Protein AF-U7V167-F1 (afdb_monomer)

Solvent-accessible surface area (backbone atoms only — not comparable to full-atom values): 6000 Å² total; per-residue (Å²): 138,91,86,76,83,81,79,81,67,93,59,101,58,79,83,80,69,54,77,86,47,51,66,53,49,54,53,46,52,50,53,38,46,75,72,72,44,66,66,88,54,40,42,79,48,78,48,80,47,69,51,99,83,72,49,49,25,44,35,39,36,35,37,56,72,63,88,60,89,80,52,91,76,61,82,46,43,34,36,33,35,24,29,72,86,78,62,52,76,47,81,44,76,46,126

Organism: NCBI:txid888019

pLDDT: mean 73.48, std 20.88, range [26.48, 93.5]

Foldseek 3Di:
DDPDPPDDDDDPDPPPDPPLCVVLVVLVVVVCVVVVHDLVQWDWDWDWDADPVRFIWIKIWTDGPDQDPPPPPTPAIKIWTQGSPPRDIDIDGDD

Sequence (95 aa):
MANSIDIYKYSDRELFIEKEYSKSLFISMKEMENKGFDVAEYNISCKVAIDNTENKYFVFIYYPKILSSNQRGGKGIIQIYVNSKTNATKLFFAR

Structure (mmCIF, N/CA/C/O backbone):
data_AF-U7V167-F1
#
_entry.id   AF-U7V167-F1
#
loop_
_atom_site.group_PDB
_atom_site.id
_atom_site.type_symbol
_atom_site.label_atom_id
_atom_site.label_alt_id
_atom_site.label_comp_id
_atom_site.label_asym_id
_atom_site.label_entity_id
_atom_site.label_seq_id
_atom_site.pdbx_PDB_ins_code
_atom_site.Cartn_x
_atom_site.Cartn_y
_atom_site.Cartn_z
_atom_site.occupancy
_atom_site.B_iso_or_equiv
_atom_site.auth_seq_id
_atom_site.auth_comp_id
_atom_site.auth_asym_id
_atom_site.auth_atom_id
_atom_site.pdbx_PDB_model_num
ATOM 1 N N . MET A 1 1 ? -8.767 26.149 -0.565 1.00 31.78 1 MET A N 1
ATOM 2 C CA . MET A 1 1 ? -9.114 25.144 -1.593 1.00 31.78 1 MET A CA 1
ATOM 3 C C . MET A 1 1 ? -7.794 24.621 -2.150 1.00 31.78 1 MET A C 1
ATOM 5 O O . MET A 1 1 ? -7.219 25.245 -3.027 1.00 31.78 1 MET A O 1
ATOM 9 N N . ALA A 1 2 ? -7.214 23.606 -1.505 1.00 26.48 2 ALA A N 1
ATOM 10 C CA . ALA A 1 2 ? -5.844 23.165 -1.775 1.00 26.48 2 ALA A CA 1
ATOM 11 C C . ALA A 1 2 ? -5.866 21.957 -2.719 1.00 26.48 2 ALA A C 1
ATOM 13 O O . ALA A 1 2 ? -6.105 20.837 -2.282 1.00 26.48 2 ALA A O 1
ATOM 14 N N . ASN A 1 3 ? -5.641 22.207 -4.008 1.00 37.03 3 ASN A N 1
ATOM 15 C CA . ASN A 1 3 ? -5.365 21.179 -5.006 1.00 37.03 3 ASN A CA 1
ATOM 16 C C . ASN A 1 3 ? -3.942 21.389 -5.527 1.00 37.03 3 ASN A C 1
ATOM 18 O O . ASN A 1 3 ? -3.714 22.141 -6.468 1.00 37.03 3 ASN A O 1
ATOM 22 N N . SER A 1 4 ? -2.987 20.741 -4.879 1.00 29.03 4 SER A N 1
ATOM 23 C CA . SER A 1 4 ? -1.705 20.338 -5.462 1.00 29.03 4 SER A CA 1
ATOM 24 C C . SER A 1 4 ? -1.056 19.395 -4.460 1.00 29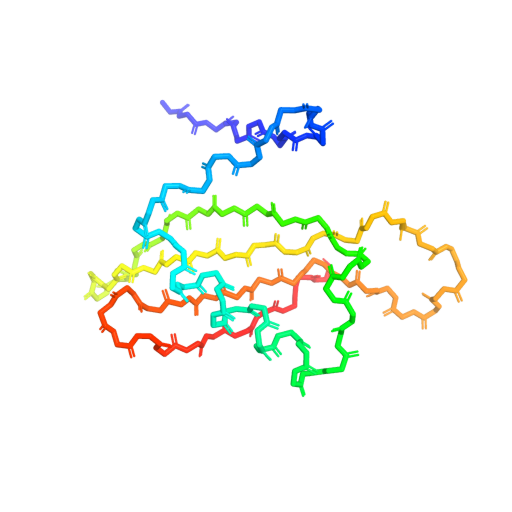.03 4 SER A C 1
ATOM 26 O O . SER A 1 4 ? -0.545 19.802 -3.424 1.00 29.03 4 SER A O 1
ATOM 28 N N . ILE A 1 5 ? -1.176 18.094 -4.721 1.00 35.53 5 ILE A N 1
ATOM 29 C CA . ILE A 1 5 ? -0.323 17.107 -4.066 1.00 35.53 5 ILE A CA 1
ATOM 30 C C . ILE A 1 5 ? 0.955 17.118 -4.891 1.0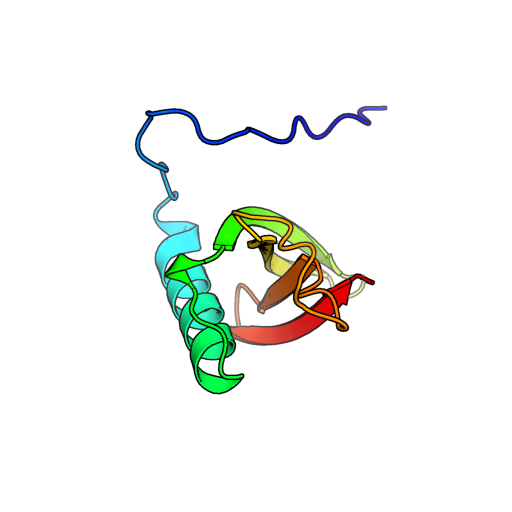0 35.53 5 ILE A C 1
ATOM 32 O O . ILE A 1 5 ? 0.979 16.565 -5.992 1.00 35.53 5 ILE A O 1
ATOM 36 N N . ASP A 1 6 ? 1.977 17.802 -4.385 1.00 33.56 6 ASP A N 1
ATOM 37 C CA . ASP A 1 6 ? 3.319 17.720 -4.940 1.00 33.56 6 ASP A CA 1
ATOM 38 C C . ASP A 1 6 ? 3.791 16.268 -4.852 1.00 33.56 6 ASP A C 1
ATOM 40 O O . ASP A 1 6 ? 3.963 15.680 -3.782 1.00 33.56 6 ASP A O 1
ATOM 44 N N . ILE A 1 7 ? 3.932 15.665 -6.029 1.00 38.03 7 ILE A N 1
ATOM 45 C CA . ILE A 1 7 ? 4.476 14.330 -6.224 1.00 38.03 7 ILE A CA 1
ATOM 46 C C . ILE A 1 7 ? 5.985 14.455 -6.021 1.00 38.03 7 ILE A C 1
ATOM 48 O O . ILE A 1 7 ? 6.708 14.891 -6.919 1.00 38.03 7 ILE A O 1
ATOM 52 N N . TYR A 1 8 ? 6.474 14.082 -4.840 1.00 40.19 8 TYR A N 1
ATOM 53 C CA . TYR A 1 8 ? 7.910 14.031 -4.596 1.00 40.19 8 TYR A CA 1
ATOM 54 C C . TYR A 1 8 ? 8.520 12.860 -5.369 1.00 40.19 8 TYR A C 1
ATOM 56 O O . TYR A 1 8 ? 8.442 11.692 -4.990 1.00 40.19 8 TYR A O 1
ATOM 64 N N . LYS A 1 9 ? 9.128 13.228 -6.499 1.00 34.97 9 LYS A N 1
ATOM 65 C CA . LYS A 1 9 ? 10.228 12.524 -7.161 1.00 34.97 9 LYS A C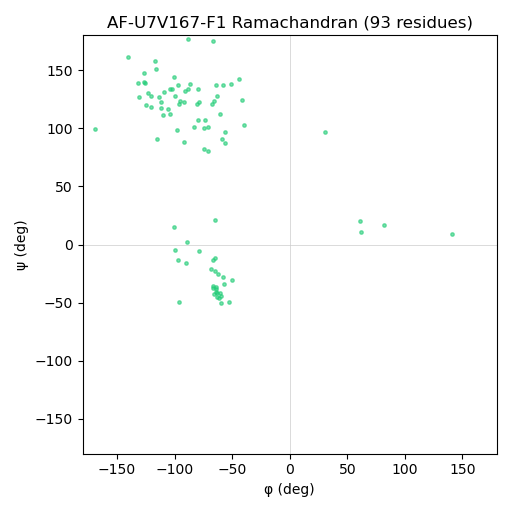A 1
ATOM 66 C C . LYS A 1 9 ? 11.245 12.097 -6.097 1.00 34.97 9 LYS A C 1
ATOM 68 O O . LYS A 1 9 ? 11.482 12.855 -5.161 1.00 34.97 9 LYS A O 1
ATOM 73 N N . TYR A 1 10 ? 11.830 10.913 -6.269 1.00 41.75 10 TYR A N 1
ATOM 74 C CA . TYR A 1 10 ? 12.876 10.343 -5.416 1.00 41.75 10 TYR A CA 1
ATOM 75 C C . TYR A 1 10 ? 13.869 11.418 -4.977 1.00 41.75 10 TYR A C 1
ATOM 77 O O . TYR A 1 10 ? 14.687 11.881 -5.766 1.00 41.75 10 TYR A O 1
ATOM 85 N N . SER A 1 11 ? 13.728 11.850 -3.729 1.00 33.25 11 SER A N 1
ATOM 86 C CA . SER A 1 11 ? 14.717 12.645 -3.027 1.00 33.25 11 SER A CA 1
ATOM 87 C C . SER A 1 11 ? 15.683 11.650 -2.399 1.00 33.25 11 SER A C 1
ATOM 89 O O . SER A 1 11 ? 15.233 10.675 -1.805 1.00 33.25 11 SER A O 1
ATOM 91 N N . ASP A 1 12 ? 16.985 11.929 -2.449 1.00 37.25 12 ASP A N 1
ATOM 92 C CA . ASP A 1 12 ? 18.043 11.183 -1.738 1.00 37.25 12 ASP A CA 1
ATOM 93 C C . ASP A 1 12 ? 17.934 11.285 -0.196 1.00 37.25 12 ASP A C 1
ATOM 95 O O . ASP A 1 12 ? 18.909 11.125 0.534 1.00 37.25 12 ASP A O 1
ATOM 99 N N . ARG A 1 13 ? 16.747 11.614 0.321 1.00 34.03 13 ARG A N 1
ATOM 100 C CA . ARG A 1 13 ? 16.418 11.682 1.738 1.00 34.03 13 ARG A CA 1
ATOM 101 C C . ARG A 1 13 ? 15.703 10.392 2.098 1.00 34.03 13 ARG A C 1
ATOM 103 O O . ARG A 1 13 ? 14.734 10.023 1.439 1.00 34.03 13 ARG A O 1
ATOM 110 N N . GLU A 1 14 ? 16.197 9.722 3.135 1.00 44.31 14 GLU A N 1
ATOM 111 C CA . GLU A 1 14 ? 15.558 8.551 3.729 1.00 44.31 14 GLU A CA 1
ATOM 112 C C . GLU A 1 14 ? 14.041 8.768 3.820 1.00 44.31 14 GLU A C 1
ATOM 114 O O . GLU A 1 14 ? 13.574 9.767 4.373 1.00 44.31 14 GLU A O 1
ATOM 119 N N . LEU A 1 15 ? 13.275 7.846 3.230 1.00 46.09 15 LEU A N 1
ATOM 120 C CA . LEU A 1 15 ? 11.824 7.775 3.369 1.00 46.09 15 LEU A CA 1
ATOM 121 C C . LEU A 1 15 ? 11.508 7.679 4.865 1.00 46.09 15 LEU A C 1
ATOM 123 O O . LEU A 1 15 ? 11.566 6.599 5.452 1.00 46.09 15 LEU A O 1
ATOM 127 N N . PHE A 1 16 ? 11.190 8.813 5.489 1.00 45.50 16 PHE A N 1
ATOM 128 C CA . PHE A 1 16 ? 10.765 8.849 6.880 1.00 45.50 16 PHE A CA 1
ATOM 129 C C . PHE A 1 16 ? 9.328 8.331 6.938 1.00 45.50 16 PHE A C 1
ATOM 131 O O . PHE A 1 16 ? 8.353 9.076 6.883 1.00 45.50 16 PHE A O 1
ATOM 138 N N . ILE A 1 17 ? 9.193 7.008 6.953 1.00 56.12 17 ILE A N 1
ATOM 139 C CA . ILE A 1 17 ? 7.913 6.351 7.177 1.00 56.12 17 ILE A CA 1
ATOM 140 C C . ILE A 1 17 ? 7.614 6.534 8.659 1.00 56.12 17 ILE A C 1
ATOM 142 O O . ILE A 1 17 ? 8.256 5.912 9.508 1.00 56.12 17 ILE A O 1
ATOM 146 N N . GLU A 1 18 ? 6.653 7.401 8.984 1.00 59.81 18 GLU A N 1
ATOM 147 C CA . GLU A 1 18 ? 6.178 7.520 10.361 1.00 59.81 18 GLU A CA 1
ATOM 148 C C . GLU A 1 18 ? 5.815 6.124 10.883 1.00 59.81 18 GLU A C 1
ATOM 150 O O . GLU A 1 18 ? 5.211 5.310 10.175 1.00 59.81 18 GLU A O 1
ATOM 155 N N . LYS A 1 19 ? 6.191 5.833 12.132 1.00 65.56 19 LYS A N 1
ATOM 156 C CA . LYS A 1 19 ? 6.023 4.509 12.751 1.00 65.56 19 LYS A CA 1
ATOM 157 C C . LYS A 1 19 ? 4.596 3.959 12.602 1.00 65.56 19 LYS A C 1
ATOM 159 O O . LYS A 1 19 ? 4.433 2.745 12.483 1.00 65.56 19 LYS A O 1
ATOM 164 N N . GLU A 1 20 ? 3.594 4.840 12.550 1.00 70.88 20 GLU A N 1
ATOM 165 C CA . GLU A 1 20 ? 2.178 4.516 12.331 1.00 70.88 20 GLU A CA 1
ATOM 166 C C . GLU A 1 20 ? 1.924 3.751 11.016 1.00 70.88 20 GLU A C 1
ATOM 168 O O . GLU A 1 20 ? 1.081 2.854 10.983 1.00 70.88 20 GLU A O 1
ATOM 173 N N . TYR A 1 21 ? 2.678 4.026 9.948 1.00 75.38 21 TYR A N 1
ATOM 174 C CA . TYR A 1 21 ? 2.463 3.402 8.636 1.00 75.38 21 TYR A CA 1
ATOM 175 C C . TYR A 1 21 ? 3.253 2.108 8.430 1.00 75.38 21 TYR A C 1
ATOM 177 O O . TYR A 1 21 ? 2.930 1.351 7.518 1.00 75.38 21 TYR A O 1
ATOM 185 N N . SER A 1 22 ? 4.267 1.835 9.259 1.00 80.50 22 SER A N 1
ATOM 186 C CA . SER A 1 22 ? 5.223 0.730 9.063 1.00 80.50 22 SER A CA 1
ATOM 187 C C . SER A 1 22 ? 4.553 -0.636 8.854 1.00 80.50 22 SER A C 1
ATOM 189 O O . SER A 1 22 ? 4.829 -1.331 7.876 1.00 80.50 22 SER A O 1
ATOM 191 N N . LYS A 1 23 ? 3.609 -0.999 9.731 1.00 87.19 23 LYS A N 1
ATOM 192 C CA . LYS A 1 23 ? 2.860 -2.260 9.640 1.00 87.19 23 LYS A CA 1
ATOM 193 C C . LYS A 1 23 ? 2.020 -2.328 8.364 1.00 87.19 23 LYS A C 1
ATOM 195 O O . LYS A 1 23 ? 2.022 -3.341 7.671 1.00 87.19 23 LYS A O 1
ATOM 200 N N . SER A 1 24 ? 1.316 -1.246 8.054 1.00 88.31 24 SER A N 1
ATOM 201 C CA . SER A 1 24 ? 0.429 -1.155 6.893 1.00 88.31 24 SER A CA 1
ATOM 202 C C . SER A 1 24 ? 1.208 -1.202 5.578 1.00 88.31 24 SER A C 1
ATOM 204 O O . SER A 1 24 ? 0.750 -1.826 4.627 1.00 88.31 24 SER A O 1
ATOM 206 N N . LEU A 1 25 ? 2.406 -0.613 5.547 1.00 89.25 25 LEU A N 1
ATOM 207 C CA . LEU A 1 25 ? 3.315 -0.683 4.406 1.00 89.25 25 LEU A CA 1
ATOM 208 C C . LEU A 1 25 ? 3.813 -2.112 4.176 1.00 89.25 25 LEU A C 1
ATOM 210 O O . LEU A 1 25 ? 3.846 -2.586 3.047 1.00 89.25 25 LEU A O 1
ATOM 214 N N . PHE A 1 26 ? 4.174 -2.830 5.241 1.00 89.81 26 PHE A N 1
ATOM 215 C CA . PHE A 1 26 ? 4.578 -4.229 5.104 1.00 89.81 26 PHE A CA 1
ATOM 216 C C . PHE A 1 26 ? 3.449 -5.090 4.515 1.00 89.81 26 PHE A C 1
ATOM 218 O O . PHE A 1 26 ? 3.684 -5.907 3.626 1.00 89.81 26 PHE A O 1
ATOM 225 N N . ILE A 1 27 ? 2.212 -4.871 4.971 1.00 92.88 27 ILE A N 1
ATOM 226 C CA . ILE A 1 27 ? 1.029 -5.561 4.445 1.00 92.88 27 ILE A CA 1
ATOM 227 C C . ILE A 1 27 ? 0.828 -5.256 2.955 1.00 92.88 27 ILE A C 1
ATOM 229 O O . ILE A 1 27 ? 0.601 -6.178 2.173 1.00 92.88 27 ILE A O 1
ATOM 233 N N . SER A 1 28 ? 0.934 -3.990 2.538 1.00 93.50 28 SER A N 1
ATOM 234 C CA . SER A 1 28 ? 0.766 -3.628 1.126 1.00 93.50 28 SER A CA 1
ATOM 235 C C . SER A 1 28 ? 1.878 -4.192 0.238 1.00 93.50 28 SER A C 1
ATOM 237 O O . SER A 1 28 ? 1.594 -4.672 -0.858 1.00 93.50 28 S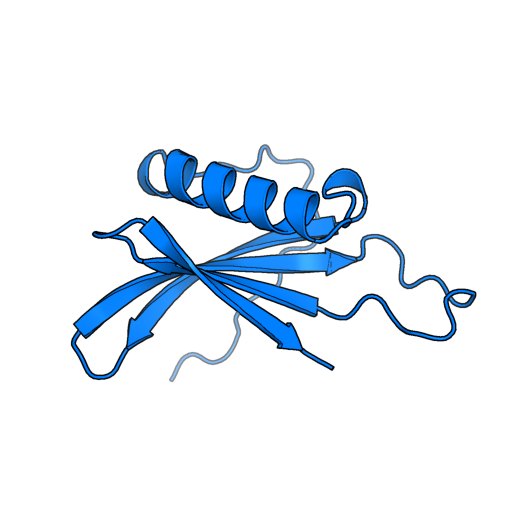ER A O 1
ATOM 239 N N . MET A 1 29 ? 3.124 -4.231 0.717 1.00 91.75 29 MET A N 1
ATOM 240 C CA . MET A 1 29 ? 4.229 -4.878 0.000 1.00 91.75 29 MET A CA 1
ATOM 241 C C . MET A 1 29 ? 3.998 -6.384 -0.173 1.00 91.75 29 MET A C 1
ATOM 243 O O . MET A 1 29 ? 4.218 -6.910 -1.260 1.00 91.75 29 MET A O 1
ATOM 247 N N . LYS A 1 30 ? 3.490 -7.077 0.855 1.00 93.06 30 LYS A N 1
ATOM 248 C CA . LYS A 1 30 ? 3.146 -8.504 0.741 1.00 93.06 30 LYS A CA 1
ATOM 249 C C . LYS A 1 30 ? 2.019 -8.756 -0.256 1.00 93.06 30 LYS A C 1
ATOM 251 O O . LYS A 1 30 ? 2.067 -9.736 -0.992 1.00 93.06 30 LYS A O 1
ATOM 256 N N . GLU A 1 31 ? 1.035 -7.864 -0.326 1.00 93.50 31 GLU A N 1
ATOM 257 C CA . GLU A 1 31 ? -0.031 -7.951 -1.327 1.00 93.50 31 GLU A CA 1
ATOM 258 C C . GLU A 1 31 ? 0.517 -7.797 -2.758 1.00 93.50 31 GLU A C 1
ATOM 260 O O . GLU A 1 31 ? 0.122 -8.553 -3.642 1.00 93.50 31 GLU A O 1
ATOM 265 N N . MET A 1 32 ? 1.471 -6.886 -2.987 1.00 89.31 32 MET A N 1
ATOM 266 C CA . MET A 1 32 ? 2.164 -6.751 -4.279 1.00 89.31 32 MET A CA 1
ATOM 267 C C . MET A 1 32 ? 2.894 -8.040 -4.680 1.00 89.31 32 MET A C 1
ATOM 269 O O . MET A 1 32 ? 2.695 -8.539 -5.790 1.00 89.31 32 MET A O 1
ATOM 273 N N . GLU A 1 33 ? 3.693 -8.599 -3.768 1.00 89.94 33 GLU A N 1
ATOM 274 C CA . GLU A 1 33 ? 4.438 -9.846 -3.989 1.00 89.94 33 GLU A CA 1
ATOM 275 C C . GLU A 1 33 ? 3.491 -11.017 -4.298 1.00 89.94 33 GLU A C 1
ATOM 277 O O . GLU A 1 33 ? 3.704 -11.753 -5.260 1.00 89.94 33 GLU A O 1
ATOM 282 N N . ASN A 1 34 ? 2.386 -11.144 -3.553 1.00 90.81 34 ASN A 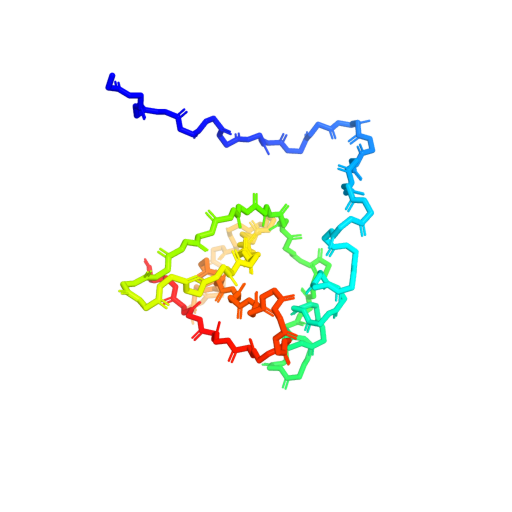N 1
ATOM 283 C CA . ASN A 1 34 ? 1.366 -12.177 -3.773 1.00 90.81 34 ASN A CA 1
ATOM 284 C C . ASN A 1 34 ? 0.678 -12.066 -5.144 1.00 90.81 34 ASN A C 1
ATOM 286 O O . ASN A 1 34 ? 0.160 -13.057 -5.661 1.00 90.81 34 ASN A O 1
ATOM 290 N N . LYS A 1 35 ? 0.651 -10.869 -5.740 1.00 88.56 35 LYS A N 1
ATOM 291 C CA . LYS A 1 35 ? 0.132 -10.625 -7.094 1.00 88.56 35 LYS A CA 1
ATOM 292 C C . LYS A 1 35 ? 1.196 -10.785 -8.185 1.00 88.56 35 LYS A C 1
ATOM 294 O O . LYS A 1 35 ? 0.879 -10.596 -9.357 1.00 88.56 35 LYS A O 1
ATOM 299 N N . GLY A 1 36 ? 2.423 -11.157 -7.820 1.00 88.00 36 GLY A N 1
ATOM 300 C CA . GLY A 1 36 ? 3.533 -11.370 -8.747 1.00 88.00 36 GLY A CA 1
ATOM 301 C C . GLY A 1 36 ? 4.247 -10.087 -9.173 1.00 88.00 36 GLY A C 1
ATOM 302 O O . GLY A 1 36 ? 4.958 -10.098 -10.177 1.00 88.00 36 GLY A O 1
ATOM 303 N N . PHE A 1 37 ? 4.060 -8.979 -8.449 1.00 86.81 37 PHE A N 1
ATOM 304 C CA . PHE A 1 37 ? 4.804 -7.747 -8.703 1.00 86.81 37 PHE A CA 1
ATOM 305 C C . PHE A 1 37 ? 6.110 -7.732 -7.913 1.00 86.81 37 PHE A C 1
ATOM 307 O O . PHE A 1 37 ? 6.121 -7.973 -6.707 1.00 86.81 37 PHE A O 1
ATOM 314 N N . ASP A 1 38 ? 7.200 -7.371 -8.586 1.00 86.62 38 ASP A N 1
ATOM 315 C CA . ASP A 1 38 ? 8.451 -7.033 -7.916 1.00 86.62 38 ASP A CA 1
ATOM 316 C C . ASP A 1 38 ? 8.370 -5.598 -7.387 1.00 86.62 38 ASP A C 1
ATOM 318 O O . ASP A 1 38 ? 8.418 -4.635 -8.153 1.00 86.62 38 ASP A O 1
ATOM 322 N N . VAL A 1 39 ? 8.243 -5.450 -6.066 1.00 84.69 39 VAL A N 1
ATOM 323 C CA . VAL A 1 39 ? 8.157 -4.147 -5.389 1.00 84.69 39 VAL A CA 1
ATOM 324 C C . VAL A 1 39 ? 9.386 -3.275 -5.673 1.00 84.69 39 VAL A C 1
ATOM 326 O O . VAL A 1 39 ? 9.261 -2.049 -5.704 1.00 84.69 39 VAL A O 1
ATOM 329 N N . ALA A 1 40 ? 10.556 -3.868 -5.937 1.00 85.12 40 ALA A N 1
ATOM 330 C CA . ALA A 1 40 ? 11.779 -3.124 -6.226 1.00 85.12 40 ALA A CA 1
ATOM 331 C C . ALA A 1 40 ? 11.694 -2.318 -7.532 1.00 85.12 40 ALA A C 1
ATOM 333 O O . ALA A 1 40 ? 12.395 -1.311 -7.671 1.00 85.12 40 ALA A O 1
ATOM 334 N N . GLU A 1 41 ? 10.809 -2.693 -8.458 1.00 84.75 41 GLU A N 1
ATOM 335 C CA . GLU A 1 41 ? 10.557 -1.955 -9.699 1.00 84.75 41 GLU A CA 1
ATOM 336 C C . GLU A 1 41 ? 9.666 -0.718 -9.505 1.00 84.75 41 GLU A C 1
ATOM 338 O O . GLU A 1 41 ? 9.473 0.052 -10.451 1.00 84.75 41 GLU A O 1
ATOM 343 N N . TYR A 1 42 ? 9.131 -0.495 -8.300 1.00 84.31 42 TYR A N 1
ATOM 344 C CA . TYR A 1 42 ? 8.166 0.564 -8.030 1.00 84.31 42 TYR A CA 1
ATOM 345 C C . TYR A 1 42 ? 8.677 1.621 -7.056 1.00 84.31 42 TYR A C 1
ATOM 347 O O . TYR A 1 42 ? 9.477 1.393 -6.148 1.00 84.31 42 TYR A O 1
ATOM 355 N N . ASN A 1 43 ? 8.126 2.802 -7.271 1.00 84.25 43 ASN A N 1
ATOM 356 C CA . ASN A 1 43 ? 8.133 3.957 -6.414 1.00 84.25 43 ASN A CA 1
ATOM 357 C C . ASN A 1 43 ? 6.911 3.931 -5.513 1.00 84.25 43 ASN A C 1
ATOM 359 O O . ASN A 1 43 ? 5.817 3.726 -6.024 1.00 84.25 43 ASN A O 1
ATOM 363 N N . ILE A 1 44 ? 7.071 4.152 -4.207 1.00 87.06 44 ILE A N 1
ATOM 364 C CA . ILE A 1 44 ? 5.964 4.055 -3.246 1.00 87.06 44 ILE A CA 1
ATOM 365 C C . ILE A 1 44 ? 5.662 5.436 -2.667 1.00 87.06 44 ILE A C 1
ATOM 367 O O . ILE A 1 44 ? 6.553 6.091 -2.133 1.00 87.06 44 ILE A O 1
ATOM 371 N N . SER A 1 45 ? 4.401 5.861 -2.729 1.00 85.06 45 SER A N 1
ATOM 372 C CA . SER A 1 45 ? 3.880 6.981 -1.938 1.00 85.06 45 SER A CA 1
ATOM 373 C C . SER A 1 45 ? 2.785 6.506 -0.984 1.00 85.06 45 SER A C 1
ATOM 375 O O . SER A 1 45 ? 2.180 5.453 -1.189 1.00 85.06 45 SER A O 1
ATOM 377 N N . CYS A 1 46 ? 2.539 7.269 0.080 1.00 85.75 46 CYS A N 1
ATOM 378 C CA . CYS A 1 46 ? 1.506 6.979 1.070 1.00 85.75 46 CYS A CA 1
ATOM 379 C C . CYS A 1 46 ? 0.597 8.199 1.251 1.00 85.75 46 CYS A C 1
ATOM 381 O O . CYS A 1 46 ? 1.076 9.331 1.295 1.00 85.75 46 CYS A O 1
ATOM 383 N N . LYS A 1 47 ? -0.711 7.970 1.387 1.00 84.81 47 LYS A N 1
ATOM 384 C CA . LYS A 1 47 ? -1.688 8.976 1.824 1.00 84.81 47 LYS A CA 1
ATOM 385 C C . LYS A 1 47 ? -2.726 8.353 2.753 1.00 84.81 47 LYS A C 1
ATOM 387 O O . LYS A 1 4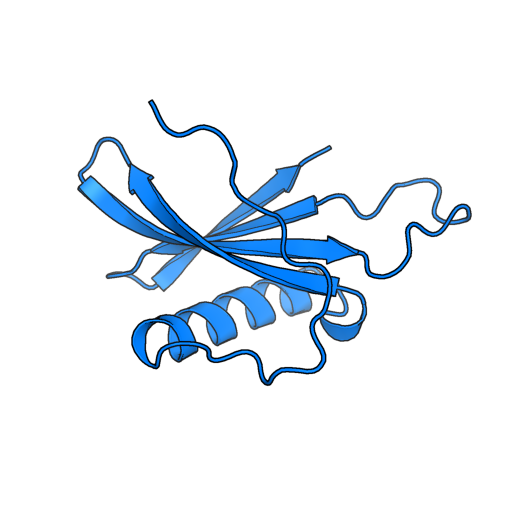7 ? -2.932 7.142 2.743 1.00 84.81 47 LYS A O 1
ATOM 392 N N . VAL A 1 48 ? -3.430 9.184 3.512 1.00 87.06 48 VAL A N 1
ATOM 393 C CA . VAL A 1 48 ? -4.573 8.753 4.327 1.00 87.06 48 VAL A CA 1
ATOM 394 C C . VAL A 1 48 ? -5.868 9.019 3.563 1.00 87.06 48 VAL A C 1
ATOM 396 O O . VAL A 1 48 ? -6.027 10.075 2.954 1.00 87.06 48 VAL A O 1
ATOM 399 N N . ALA A 1 49 ? -6.798 8.069 3.598 1.00 82.44 49 ALA A N 1
ATOM 400 C CA . ALA A 1 49 ? -8.158 8.231 3.096 1.00 82.44 49 ALA A CA 1
ATOM 401 C C . ALA A 1 49 ? -9.167 7.856 4.184 1.00 82.44 49 ALA A C 1
ATOM 403 O O . ALA A 1 49 ? -8.901 6.975 5.000 1.00 82.44 49 ALA A O 1
ATOM 404 N N . ILE A 1 50 ? -10.324 8.511 4.189 1.00 86.75 50 ILE A N 1
ATOM 405 C CA . ILE A 1 50 ? -11.461 8.164 5.043 1.00 86.75 50 ILE A CA 1
ATOM 406 C C . ILE A 1 50 ? -12.646 7.914 4.115 1.00 86.75 50 ILE A C 1
ATOM 408 O O . ILE A 1 50 ? -12.878 8.706 3.202 1.00 86.75 50 ILE A O 1
ATOM 412 N N . ASP A 1 51 ? -13.340 6.793 4.293 1.00 83.06 51 ASP A N 1
ATOM 413 C CA . ASP A 1 51 ? -14.538 6.488 3.510 1.00 83.06 51 ASP A CA 1
ATOM 414 C C . ASP A 1 51 ? -15.818 7.054 4.151 1.00 83.06 51 ASP A C 1
ATOM 416 O O . ASP A 1 51 ? -15.803 7.616 5.245 1.00 83.06 51 ASP A O 1
ATOM 420 N N . ASN A 1 52 ? -16.953 6.876 3.473 1.00 82.44 52 ASN A N 1
ATOM 421 C CA . ASN A 1 52 ? -18.258 7.364 3.935 1.00 82.44 52 ASN A CA 1
ATOM 422 C C . ASN A 1 52 ? -18.745 6.702 5.240 1.00 82.44 52 ASN A C 1
ATOM 424 O O . ASN A 1 52 ? -19.722 7.158 5.821 1.00 82.44 52 ASN A O 1
ATOM 428 N N . THR A 1 53 ? -18.098 5.620 5.683 1.00 85.25 53 THR A N 1
ATOM 429 C CA . THR A 1 53 ? -18.379 4.921 6.947 1.00 85.25 53 THR A CA 1
ATOM 430 C C . THR A 1 53 ? -17.386 5.298 8.051 1.00 85.25 53 THR A C 1
ATOM 432 O O . THR A 1 53 ? -17.278 4.591 9.050 1.00 85.25 53 THR A O 1
ATOM 435 N N . GLU A 1 54 ? -16.635 6.388 7.860 1.00 85.12 54 GLU A N 1
ATOM 436 C CA . GLU A 1 54 ? -15.583 6.879 8.760 1.00 85.12 54 GLU A CA 1
ATOM 437 C C . GLU A 1 54 ? -14.423 5.890 8.975 1.00 85.12 54 GLU A C 1
ATOM 439 O O . GLU A 1 54 ? -13.643 5.997 9.928 1.00 85.12 54 GLU A O 1
ATOM 444 N N . ASN A 1 55 ? -14.250 4.921 8.072 1.00 83.25 55 ASN A N 1
ATOM 445 C CA . ASN A 1 55 ? -13.107 4.025 8.133 1.00 83.25 55 ASN A CA 1
ATOM 446 C C . ASN A 1 55 ? -11.866 4.722 7.575 1.00 83.25 55 ASN A C 1
ATOM 448 O O . ASN A 1 55 ? -11.832 5.130 6.414 1.00 83.25 55 ASN A O 1
ATOM 452 N N . LYS A 1 56 ? -10.820 4.810 8.403 1.00 85.12 56 LYS A N 1
ATOM 453 C CA . LYS A 1 56 ? -9.497 5.309 8.013 1.00 85.12 56 LYS A CA 1
ATOM 454 C C . LYS A 1 56 ? -8.720 4.216 7.272 1.00 85.12 56 LYS A C 1
ATOM 456 O O . LYS A 1 56 ? -8.633 3.070 7.719 1.00 85.12 56 LYS A O 1
ATOM 461 N N . TYR A 1 57 ? -8.115 4.594 6.156 1.00 87.88 57 TYR A 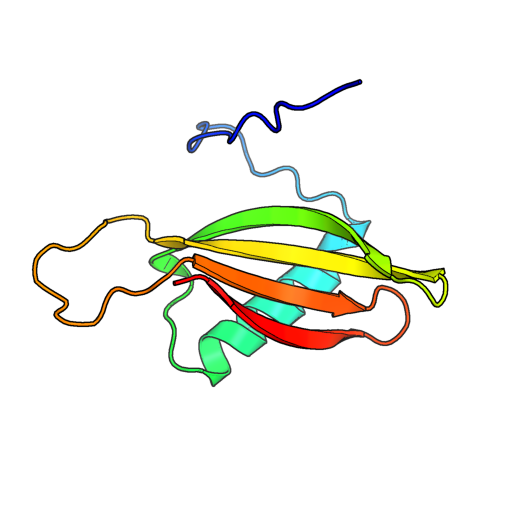N 1
ATOM 462 C CA . TYR A 1 57 ? -7.262 3.760 5.320 1.00 87.88 57 TYR A CA 1
ATOM 463 C C . TYR A 1 57 ? -5.912 4.434 5.103 1.00 87.88 57 TYR A C 1
ATOM 465 O O . TYR A 1 57 ? -5.841 5.634 4.834 1.00 87.88 57 TYR A O 1
ATOM 473 N N . PHE A 1 58 ? -4.850 3.638 5.152 1.00 89.50 58 PHE A N 1
ATOM 474 C CA . PHE A 1 58 ? -3.551 4.007 4.606 1.00 89.50 58 PHE A CA 1
ATOM 475 C C . PHE A 1 58 ? -3.486 3.516 3.166 1.00 89.50 58 PHE A C 1
ATOM 477 O O . PHE A 1 58 ? -3.702 2.335 2.897 1.00 89.50 58 PHE A O 1
ATOM 484 N N . VAL A 1 59 ? -3.247 4.429 2.235 1.00 89.56 59 VAL A N 1
ATOM 485 C CA . VAL A 1 59 ? -3.266 4.156 0.802 1.00 89.56 59 VAL A CA 1
ATOM 486 C C . VAL A 1 59 ? -1.844 4.234 0.283 1.00 89.56 59 VAL A C 1
ATOM 488 O O . VAL A 1 59 ? -1.266 5.318 0.226 1.00 89.56 59 VAL A O 1
ATOM 491 N N . PHE A 1 60 ? -1.307 3.085 -0.110 1.00 90.56 60 PHE A N 1
ATOM 492 C CA . PHE A 1 60 ? 0.009 2.960 -0.720 1.00 90.56 60 PHE A CA 1
ATOM 493 C C . PHE A 1 60 ? -0.132 2.951 -2.232 1.00 90.56 60 PHE A C 1
ATOM 495 O O . PHE A 1 60 ? -0.868 2.132 -2.783 1.00 90.56 60 PHE A O 1
ATOM 502 N N . ILE A 1 61 ? 0.550 3.876 -2.895 1.00 89.75 61 ILE A N 1
ATOM 503 C CA . ILE A 1 61 ? 0.504 4.034 -4.343 1.00 89.75 61 ILE A CA 1
ATOM 504 C C . ILE A 1 61 ? 1.865 3.649 -4.908 1.00 89.75 61 ILE A C 1
ATOM 506 O O . ILE A 1 61 ? 2.880 4.233 -4.535 1.00 89.75 61 ILE A O 1
ATOM 510 N N . TYR A 1 62 ? 1.866 2.679 -5.812 1.00 88.44 62 TYR A N 1
ATOM 511 C CA . TYR A 1 62 ? 3.039 2.139 -6.476 1.00 88.44 62 TYR A CA 1
ATOM 512 C C . TYR A 1 62 ? 3.086 2.651 -7.916 1.00 88.44 62 TYR A C 1
ATOM 514 O O . TYR A 1 62 ? 2.209 2.341 -8.725 1.00 88.44 62 TYR A O 1
ATOM 522 N N . TYR A 1 63 ? 4.120 3.422 -8.242 1.00 85.31 63 TYR A N 1
ATOM 523 C CA . TYR A 1 63 ? 4.387 3.943 -9.584 1.00 85.31 63 TYR A CA 1
ATOM 524 C C . TYR A 1 63 ? 5.605 3.223 -10.167 1.00 85.31 63 TYR A C 1
ATOM 526 O O . TYR A 1 63 ? 6.618 3.147 -9.484 1.00 85.31 63 TYR A O 1
ATOM 534 N N . PRO A 1 64 ? 5.581 2.710 -11.399 1.00 83.94 64 PRO A N 1
ATOM 535 C CA . PRO A 1 64 ? 6.766 2.084 -11.984 1.00 83.94 64 PRO A CA 1
ATOM 536 C C . PRO A 1 64 ? 7.955 3.053 -12.031 1.00 83.94 64 PRO A C 1
ATOM 538 O O . PRO A 1 64 ? 7.797 4.214 -12.412 1.00 83.94 64 PRO A O 1
ATOM 541 N N . LYS A 1 65 ? 9.156 2.575 -11.691 1.00 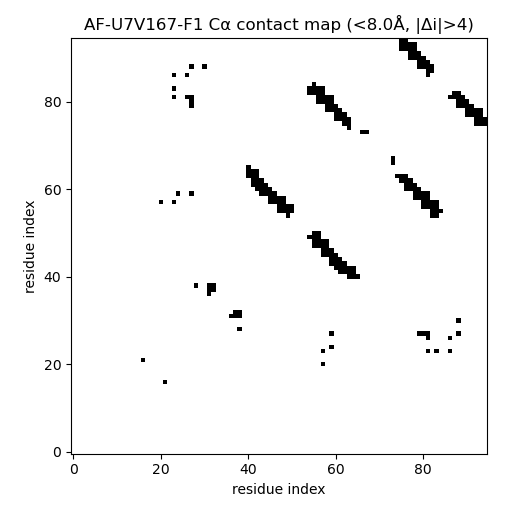77.06 65 LYS A N 1
ATOM 542 C CA . LYS A 1 65 ? 10.409 3.345 -11.811 1.00 77.06 65 LYS A CA 1
ATOM 543 C C . LYS A 1 65 ? 10.745 3.692 -13.253 1.00 77.06 65 LYS A C 1
ATOM 545 O O . LYS A 1 65 ? 11.242 4.778 -13.534 1.00 77.06 65 LYS A O 1
ATOM 550 N N . ILE A 1 66 ? 10.486 2.755 -14.159 1.00 71.44 66 ILE A N 1
ATOM 551 C CA . ILE A 1 66 ? 10.757 2.888 -15.585 1.00 71.44 66 ILE A CA 1
ATOM 552 C C . ILE A 1 66 ? 9.446 2.622 -16.316 1.00 71.44 66 ILE A C 1
ATOM 554 O O . ILE A 1 66 ? 8.878 1.534 -16.220 1.00 71.44 66 ILE A O 1
ATOM 558 N N . LEU A 1 67 ? 8.975 3.611 -17.075 1.00 58.94 67 LEU A N 1
ATOM 559 C CA . LEU A 1 67 ? 7.909 3.429 -18.057 1.00 58.94 67 LEU A CA 1
ATOM 560 C C . LEU A 1 67 ? 8.493 2.606 -19.213 1.00 58.94 67 LEU A C 1
ATOM 562 O O . LEU A 1 67 ? 8.970 3.163 -20.199 1.00 58.94 67 LEU A O 1
ATOM 566 N N . SER A 1 68 ? 8.586 1.283 -19.060 1.00 49.03 68 SER A N 1
ATOM 567 C CA . SER A 1 68 ? 9.201 0.462 -20.105 1.00 49.03 68 SER A CA 1
ATOM 568 C C . SER A 1 68 ? 8.318 0.485 -21.359 1.00 49.03 68 SER A C 1
ATOM 570 O O . SER A 1 68 ? 7.156 0.079 -21.326 1.00 49.03 68 SER A O 1
ATOM 572 N N . SER A 1 69 ? 8.876 0.951 -22.477 1.00 47.78 69 SER A N 1
ATOM 573 C CA . SER A 1 69 ? 8.225 0.983 -23.794 1.00 47.78 69 SER A CA 1
ATOM 574 C C . SER A 1 69 ? 7.963 -0.413 -24.379 1.00 47.78 69 SER A C 1
ATOM 576 O O . SER A 1 69 ? 7.186 -0.550 -25.320 1.00 47.78 69 SER A O 1
ATOM 578 N N . ASN A 1 70 ? 8.576 -1.456 -23.805 1.00 46.66 70 ASN A N 1
ATOM 579 C CA . ASN A 1 70 ? 8.523 -2.833 -24.305 1.00 46.66 70 ASN A CA 1
ATOM 580 C C . ASN A 1 70 ? 7.517 -3.742 -23.582 1.00 46.66 70 ASN A C 1
ATOM 582 O O . ASN A 1 70 ? 7.306 -4.872 -24.018 1.00 46.66 70 ASN A O 1
ATOM 586 N N . GLN A 1 71 ? 6.848 -3.280 -22.524 1.00 48.94 71 GLN A N 1
ATOM 587 C CA . GLN A 1 71 ? 5.744 -4.032 -21.927 1.00 48.94 71 GLN A CA 1
ATOM 588 C C . GLN A 1 71 ? 4.429 -3.594 -22.575 1.00 48.94 71 GLN A C 1
ATOM 590 O O . GLN A 1 71 ? 3.744 -2.689 -22.096 1.00 48.94 71 GLN A O 1
ATOM 595 N N . ARG A 1 72 ? 4.072 -4.252 -23.689 1.00 41.62 72 ARG A N 1
ATOM 596 C CA . ARG A 1 72 ? 2.706 -4.254 -24.243 1.00 41.62 72 ARG A CA 1
ATOM 597 C C . ARG A 1 72 ? 1.750 -4.760 -23.154 1.00 41.62 72 ARG A C 1
ATOM 599 O O . ARG A 1 72 ? 1.532 -5.958 -23.035 1.00 41.62 72 ARG A O 1
ATOM 606 N N . GLY A 1 73 ? 1.253 -3.855 -22.315 1.00 46.69 73 GLY A N 1
ATOM 607 C CA . GLY A 1 73 ? 0.454 -4.200 -21.138 1.00 46.69 73 GLY A CA 1
ATOM 608 C C . GLY A 1 73 ? 0.712 -3.362 -19.889 1.00 46.69 73 GLY A C 1
ATOM 609 O O . GLY A 1 73 ? 0.213 -3.761 -18.848 1.00 46.69 73 GLY A O 1
ATOM 610 N N . GLY A 1 74 ? 1.486 -2.266 -19.985 1.00 48.62 74 GLY A N 1
ATOM 611 C CA . GLY A 1 74 ? 1.584 -1.168 -19.012 1.00 48.62 74 GLY A CA 1
ATOM 612 C C . GLY A 1 74 ? 1.343 -1.570 -17.559 1.00 48.62 74 GLY A C 1
ATOM 613 O O . GLY A 1 74 ? 0.196 -1.616 -17.122 1.00 48.62 74 GLY A O 1
ATOM 614 N N . LYS A 1 75 ? 2.415 -1.816 -16.794 1.00 58.59 75 LYS A N 1
ATOM 615 C CA . LYS A 1 75 ? 2.334 -1.904 -15.330 1.00 58.59 75 LYS A CA 1
ATOM 616 C C . LYS A 1 75 ? 1.784 -0.565 -14.820 1.00 58.59 75 LYS A C 1
ATOM 618 O O . LYS A 1 75 ? 2.532 0.392 -14.677 1.00 58.59 75 LYS A O 1
ATOM 623 N N . GLY A 1 76 ? 0.464 -0.464 -14.683 1.00 71.25 76 GLY A N 1
ATOM 624 C CA . GLY A 1 76 ? -0.228 0.766 -14.310 1.00 71.25 76 GLY A CA 1
ATOM 625 C C . GLY A 1 76 ? 0.109 1.185 -12.885 1.00 71.25 76 GLY A C 1
ATOM 626 O O . GLY A 1 76 ? 0.795 0.473 -12.149 1.00 71.25 76 GLY A O 1
ATOM 627 N N . ILE A 1 77 ? -0.390 2.349 -12.483 1.00 84.00 77 ILE A N 1
ATOM 628 C CA . ILE A 1 77 ? -0.280 2.786 -11.092 1.00 84.00 77 ILE A CA 1
ATOM 629 C C . ILE A 1 77 ? -1.117 1.826 -10.239 1.00 84.00 77 ILE A C 1
ATOM 631 O O . ILE A 1 77 ? -2.313 1.657 -10.477 1.00 84.00 77 ILE A O 1
ATOM 635 N N . ILE A 1 78 ? -0.504 1.200 -9.237 1.00 89.56 78 ILE A N 1
ATOM 636 C CA . ILE A 1 78 ? -1.196 0.271 -8.336 1.00 89.56 78 ILE A CA 1
ATOM 637 C C . ILE A 1 78 ? -1.484 0.994 -7.029 1.00 89.56 78 ILE A C 1
ATOM 639 O O . ILE A 1 78 ? -0.615 1.662 -6.480 1.00 89.56 78 ILE A O 1
ATOM 643 N N . GLN A 1 79 ? -2.704 0.876 -6.518 1.00 91.31 79 GLN A N 1
ATOM 644 C CA . GLN A 1 79 ? -3.098 1.456 -5.239 1.00 91.31 79 GLN A CA 1
ATOM 645 C C . GLN A 1 79 ? -3.575 0.358 -4.301 1.00 91.31 79 GLN A C 1
ATOM 647 O O . GLN A 1 79 ? -4.458 -0.426 -4.649 1.00 91.31 79 GLN A O 1
ATOM 652 N N . ILE A 1 80 ? -3.014 0.319 -3.097 1.00 93.00 80 ILE A N 1
ATOM 653 C CA . ILE A 1 80 ? -3.381 -0.635 -2.055 1.00 93.00 80 ILE A CA 1
ATOM 654 C C . ILE A 1 80 ? -3.866 0.136 -0.841 1.00 93.00 80 ILE A C 1
ATOM 656 O O . ILE A 1 80 ? -3.126 0.903 -0.232 1.00 93.00 80 ILE A O 1
ATOM 660 N N . TYR A 1 81 ? -5.124 -0.088 -0.491 1.00 92.94 81 TYR A N 1
ATOM 661 C CA . TYR A 1 81 ? -5.776 0.495 0.669 1.00 92.94 81 TYR A CA 1
ATOM 662 C C . TYR A 1 81 ? -5.699 -0.507 1.808 1.00 92.94 81 TYR A C 1
ATOM 664 O O . TYR A 1 81 ? -6.234 -1.605 1.687 1.00 92.94 81 TYR A O 1
ATOM 672 N N . VAL A 1 82 ? -5.082 -0.122 2.918 1.00 93.00 82 VAL A N 1
ATOM 673 C CA . VAL A 1 82 ? -4.997 -0.926 4.139 1.00 93.00 82 VAL A CA 1
ATOM 674 C C . VAL A 1 82 ? -5.833 -0.247 5.213 1.00 93.00 82 VAL A C 1
ATOM 676 O O . VAL A 1 82 ? -5.558 0.894 5.587 1.00 93.00 82 VAL A O 1
ATOM 679 N N . ASN A 1 83 ? -6.885 -0.911 5.693 1.00 91.25 83 ASN A N 1
ATOM 680 C CA . ASN A 1 83 ? -7.719 -0.363 6.764 1.00 91.25 83 ASN A CA 1
ATOM 681 C C . ASN A 1 83 ? -6.887 -0.209 8.047 1.00 91.25 83 ASN A C 1
ATOM 683 O O . ASN A 1 83 ? -6.271 -1.173 8.499 1.00 91.25 83 ASN A O 1
ATOM 687 N N . SER A 1 84 ? -6.897 0.977 8.659 1.00 86.69 84 SER A N 1
ATOM 688 C CA . SER A 1 84 ? -6.023 1.281 9.798 1.00 86.69 84 SER A CA 1
ATOM 689 C C . SER A 1 84 ? -6.370 0.496 11.068 1.00 86.69 84 SER A C 1
ATOM 691 O O . SER A 1 84 ? -5.531 0.380 11.956 1.00 86.69 84 SER A O 1
ATOM 693 N N . LYS A 1 85 ? -7.605 -0.013 11.186 1.00 88.62 85 LYS A N 1
ATOM 694 C CA . LYS A 1 85 ? -8.079 -0.794 12.339 1.00 88.62 85 LYS A CA 1
ATOM 695 C C . LYS A 1 85 ? -7.973 -2.295 12.074 1.00 88.62 85 LYS A C 1
ATOM 697 O O . LYS A 1 85 ? -7.445 -3.032 12.901 1.00 88.62 85 LYS A O 1
ATOM 702 N N . THR A 1 86 ? -8.470 -2.753 10.924 1.00 92.38 86 THR A N 1
ATOM 703 C CA . THR A 1 86 ? -8.616 -4.190 10.627 1.00 92.38 86 THR A CA 1
ATOM 704 C C . THR A 1 86 ? -7.474 -4.778 9.809 1.00 92.38 86 THR A C 1
ATOM 706 O O . THR A 1 86 ? -7.362 -5.996 9.738 1.00 92.38 86 THR A O 1
ATOM 709 N N . A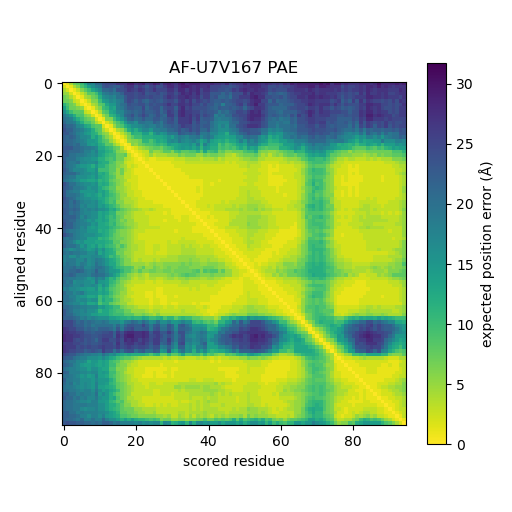SN A 1 87 ? -6.615 -3.950 9.204 1.00 89.00 87 ASN A N 1
ATOM 710 C CA . ASN A 1 87 ? -5.567 -4.362 8.261 1.00 89.00 87 ASN A CA 1
ATOM 711 C C . ASN A 1 87 ? -6.084 -5.035 6.976 1.00 89.00 87 ASN A C 1
ATOM 713 O O . ASN A 1 87 ? -5.289 -5.566 6.204 1.00 89.00 87 ASN A O 1
ATOM 717 N N . ALA A 1 88 ? -7.395 -5.004 6.717 1.00 91.12 88 ALA A N 1
ATOM 718 C CA . ALA A 1 88 ? -7.962 -5.522 5.477 1.00 91.12 88 ALA A CA 1
ATOM 719 C C . ALA A 1 88 ? -7.457 -4.716 4.270 1.00 91.12 88 ALA A C 1
ATOM 721 O O . ALA A 1 88 ? -7.417 -3.480 4.324 1.00 91.12 88 ALA A O 1
ATOM 722 N N . THR A 1 89 ? -7.105 -5.414 3.188 1.00 91.88 89 THR A N 1
ATOM 723 C CA . THR A 1 89 ? -6.552 -4.825 1.965 1.00 91.88 89 THR A CA 1
ATOM 724 C C . THR A 1 89 ? -7.613 -4.680 0.872 1.00 91.88 89 THR A C 1
ATOM 726 O O . THR A 1 89 ? -8.502 -5.517 0.718 1.00 91.88 89 THR A O 1
ATOM 729 N N . LYS A 1 90 ? -7.528 -3.601 0.088 1.00 90.88 90 LYS A N 1
ATOM 730 C CA . LYS A 1 90 ? -8.235 -3.451 -1.194 1.00 90.88 90 LYS A CA 1
ATOM 731 C C . LYS A 1 90 ? -7.238 -2.987 -2.254 1.00 90.88 90 LYS A C 1
ATOM 733 O O . LYS A 1 90 ? -6.550 -1.990 -2.046 1.00 90.88 90 LYS A O 1
ATOM 738 N N . LEU A 1 91 ? -7.169 -3.708 -3.369 1.00 88.00 91 LEU A N 1
ATOM 739 C CA . LEU A 1 91 ? -6.241 -3.465 -4.474 1.00 88.00 91 LEU A CA 1
ATOM 740 C C . LEU A 1 91 ? -6.973 -2.809 -5.647 1.00 88.00 91 LEU A C 1
ATOM 742 O O . LEU A 1 91 ? -8.024 -3.292 -6.068 1.00 88.00 91 LEU A O 1
ATOM 746 N N . PHE A 1 92 ? -6.382 -1.761 -6.211 1.00 86.25 92 PHE A N 1
ATOM 747 C CA . PHE A 1 92 ? -6.880 -1.084 -7.402 1.00 86.25 92 PHE A CA 1
ATOM 748 C C . PHE A 1 92 ? -5.758 -0.879 -8.414 1.00 86.25 92 PHE A C 1
ATOM 750 O O . PHE A 1 92 ? -4.646 -0.489 -8.063 1.00 86.25 92 PHE A O 1
ATOM 757 N N . PHE A 1 93 ? -6.084 -1.096 -9.685 1.00 82.25 93 PHE A N 1
ATOM 758 C CA . PHE A 1 93 ? -5.218 -0.780 -10.813 1.00 82.25 93 PHE A CA 1
ATOM 759 C C . PHE A 1 93 ? -5.747 0.486 -11.477 1.00 82.25 93 PHE A C 1
ATOM 761 O O . PHE A 1 93 ? -6.838 0.477 -12.048 1.00 82.25 93 PHE A O 1
ATOM 768 N N . ALA A 1 94 ? -4.994 1.578 -11.385 1.00 68.12 94 ALA A N 1
ATOM 769 C CA . ALA A 1 94 ? -5.260 2.765 -12.179 1.00 68.12 94 ALA A CA 1
ATOM 770 C C . ALA A 1 94 ? -4.672 2.544 -13.583 1.00 68.12 94 ALA A C 1
ATOM 772 O O . ALA A 1 94 ? -3.483 2.243 -13.726 1.00 68.12 94 ALA A O 1
ATOM 773 N N . ARG A 1 95 ? -5.553 2.615 -14.587 1.00 56.31 95 ARG A N 1
ATOM 774 C CA . ARG A 1 95 ? -5.206 2.572 -16.012 1.00 56.31 95 ARG A CA 1
ATOM 775 C C . ARG A 1 95 ? -4.596 3.889 -16.464 1.00 56.31 95 ARG A C 1
ATOM 777 O O . ARG A 1 95 ? -5.044 4.935 -15.945 1.00 56.31 95 ARG A O 1
#

Radius of gyration: 14.04 Å; Cα contacts (8 Å, |Δi|>4): 123; chains: 1; bounding box: 36×37×37 Å

Nearest PDB structures (foldseek):
  3e8j-assembly1_B  TM=3.909E-01  e=1.223E+00  Leishmania naiffi
  7tqd-assembly1_B  TM=3.969E-01  e=1.966E+00  Enterobacter cloacae
  7to3-assembly1_A  TM=3.821E-01  e=2.086E+00  Enterobacter cloacae
  3dwr-assembly1_A  TM=3.581E-01  e=3.159E+00  Leishmania major
  2qt8-assembly1_A  TM=4.353E-01  e=6.827E+00  Leishmania major

Secondary structure (DSSP, 8-state):
-----------SS-----HHHHHHHHHHHHHHHHTT--GGGEEEEEEEEE-TT--EEEEEEEEESS--TT-TT---EEEEEEETTT--EEEEEE-

Mean predicted aligned error: 9.98 Å